Protein AF-A0A7N2M0D7-F1 (afdb_monomer_lite)

Organism: Quercus lobata (NCBI:txid97700)

Structure (mmCIF, N/CA/C/O backbone):
data_AF-A0A7N2M0D7-F1
#
_entry.id   AF-A0A7N2M0D7-F1
#
loop_
_atom_site.group_PDB
_atom_site.id
_atom_site.type_symbol
_atom_site.label_atom_id
_atom_site.label_alt_id
_atom_site.label_comp_id
_atom_site.label_asym_id
_atom_site.label_entity_id
_atom_site.label_seq_id
_atom_site.pdbx_PDB_ins_code
_atom_site.Cartn_x
_atom_site.Cartn_y
_atom_site.Cartn_z
_atom_site.occupancy
_atom_site.B_iso_or_equiv
_atom_site.auth_seq_id
_atom_site.auth_comp_id
_atom_site.auth_asym_id
_atom_site.auth_atom_id
_atom_site.pdbx_PDB_model_num
ATOM 1 N N . MET A 1 1 ? -0.359 38.140 23.428 1.00 55.91 1 MET A N 1
ATOM 2 C CA . MET A 1 1 ? 0.441 38.283 22.187 1.00 55.91 1 MET A CA 1
ATOM 3 C C . MET A 1 1 ? 1.962 38.247 22.389 1.00 55.91 1 MET A C 1
ATOM 5 O O . MET A 1 1 ? 2.666 38.024 21.419 1.00 55.91 1 MET A O 1
ATOM 9 N N . LYS A 1 2 ? 2.506 38.448 23.603 1.00 55.97 2 LYS A N 1
ATOM 10 C CA . LYS A 1 2 ? 3.965 38.386 23.838 1.00 55.97 2 LYS A CA 1
ATOM 11 C C . LYS A 1 2 ? 4.493 36.948 24.002 1.00 55.97 2 LYS A C 1
ATOM 13 O O . LYS A 1 2 ? 5.559 36.664 23.485 1.00 55.97 2 LYS A O 1
ATOM 18 N N . ILE A 1 3 ? 3.722 36.047 24.630 1.00 66.19 3 ILE A N 1
ATOM 19 C CA . ILE A 1 3 ? 4.045 34.607 24.752 1.00 66.19 3 ILE A CA 1
ATOM 20 C C . ILE A 1 3 ? 4.041 33.904 23.385 1.00 66.19 3 ILE A C 1
ATOM 22 O O . ILE A 1 3 ? 4.986 33.194 23.075 1.00 66.19 3 ILE A O 1
ATOM 26 N N . GLU A 1 4 ? 3.042 34.175 22.540 1.00 67.75 4 GLU A N 1
ATOM 27 C CA . GLU A 1 4 ? 2.927 33.572 21.201 1.00 67.75 4 GLU A CA 1
ATOM 28 C C . GLU A 1 4 ? 4.181 33.834 20.353 1.00 67.75 4 GLU A C 1
ATOM 30 O O . GLU A 1 4 ? 4.792 32.911 19.828 1.00 67.75 4 GLU A O 1
ATOM 35 N N . ILE A 1 5 ? 4.635 35.092 20.296 1.00 75.31 5 ILE A N 1
ATOM 36 C CA . ILE A 1 5 ? 5.829 35.492 19.532 1.00 75.31 5 ILE A CA 1
ATOM 37 C C . ILE A 1 5 ? 7.099 34.830 20.092 1.00 75.31 5 ILE A C 1
ATOM 39 O O . ILE A 1 5 ? 7.983 34.451 19.327 1.00 75.31 5 ILE A O 1
ATOM 43 N N . GLN A 1 6 ? 7.182 34.650 21.414 1.00 71.75 6 GLN A N 1
ATOM 44 C CA . GLN A 1 6 ? 8.301 33.958 22.062 1.00 71.75 6 GLN A CA 1
ATOM 45 C C . GLN A 1 6 ? 8.300 32.460 21.726 1.00 71.75 6 GLN A C 1
ATOM 47 O O . GLN A 1 6 ? 9.352 31.912 21.410 1.00 71.75 6 GLN A O 1
ATOM 52 N N . CYS A 1 7 ? 7.127 31.818 21.707 1.00 66.62 7 CYS A N 1
ATOM 53 C CA . CYS A 1 7 ? 6.972 30.426 21.286 1.00 66.62 7 CYS A CA 1
ATOM 54 C C . CYS A 1 7 ? 7.350 30.230 19.816 1.00 66.62 7 CYS A C 1
ATOM 56 O O . CYS A 1 7 ? 8.096 29.305 19.510 1.00 66.62 7 CYS A O 1
ATOM 58 N N . PHE A 1 8 ? 6.910 31.119 18.920 1.00 76.56 8 PHE A N 1
ATOM 59 C CA . PHE A 1 8 ? 7.292 31.071 17.506 1.00 76.56 8 PHE A CA 1
ATOM 60 C C . PHE A 1 8 ? 8.807 31.218 17.319 1.00 76.56 8 PHE A C 1
ATOM 62 O O . PHE A 1 8 ? 9.408 30.439 16.582 1.00 76.56 8 PHE A O 1
ATOM 69 N N . TYR A 1 9 ? 9.446 32.154 18.028 1.00 79.75 9 TYR A N 1
ATOM 70 C CA . TYR A 1 9 ? 10.895 32.352 17.947 1.00 79.75 9 TYR A CA 1
ATOM 71 C C . TYR A 1 9 ? 11.668 31.124 18.448 1.00 79.75 9 TYR A C 1
ATOM 73 O O . TYR A 1 9 ? 12.585 30.648 17.778 1.00 79.75 9 TYR A O 1
ATOM 81 N N . PHE A 1 10 ? 11.238 30.545 19.572 1.00 78.38 10 PHE A N 1
ATOM 82 C CA . PHE A 1 10 ? 11.836 29.333 20.129 1.00 78.38 10 PHE A CA 1
ATOM 83 C C . PHE A 1 10 ? 11.666 28.120 19.202 1.00 78.38 10 PHE A C 1
ATOM 85 O O . PHE A 1 10 ? 12.611 27.355 19.010 1.00 78.38 10 PHE A O 1
ATOM 92 N N . LEU A 1 11 ? 10.494 27.983 18.565 1.00 78.06 11 LEU A N 1
ATOM 93 C CA . LEU A 1 11 ? 10.230 26.923 17.593 1.00 78.06 11 LEU A CA 1
ATOM 94 C C . LEU A 1 11 ? 11.162 27.057 16.383 1.00 78.06 11 LEU A C 1
ATOM 96 O O . LEU A 1 11 ? 11.794 26.085 15.993 1.00 78.06 11 LEU A O 1
ATOM 100 N N . THR A 1 12 ? 11.321 28.263 15.828 1.00 79.62 12 THR A N 1
ATOM 101 C CA . THR A 1 12 ? 12.223 28.484 14.681 1.00 79.62 12 THR A CA 1
ATOM 102 C C . THR A 1 12 ? 13.693 28.196 15.009 1.00 79.62 12 THR A C 1
ATOM 104 O O . THR A 1 12 ? 14.392 27.594 14.193 1.00 79.62 12 THR A O 1
ATOM 107 N N . LEU A 1 13 ? 14.153 28.543 16.218 1.00 79.56 13 LEU A N 1
ATOM 108 C CA . LEU A 1 13 ? 15.523 28.291 16.686 1.00 79.56 13 LEU A CA 1
ATOM 109 C C . LEU A 1 13 ? 15.843 26.799 16.840 1.00 79.56 13 LEU A C 1
ATOM 111 O O . LEU A 1 13 ? 16.963 26.385 16.547 1.00 79.56 13 LEU A O 1
ATOM 115 N N . LEU A 1 14 ? 14.858 25.989 17.238 1.00 76.38 14 LEU A N 1
ATOM 116 C CA . LEU A 1 14 ? 14.993 24.532 17.343 1.00 76.38 14 LEU A CA 1
ATOM 117 C C . LEU A 1 14 ? 15.110 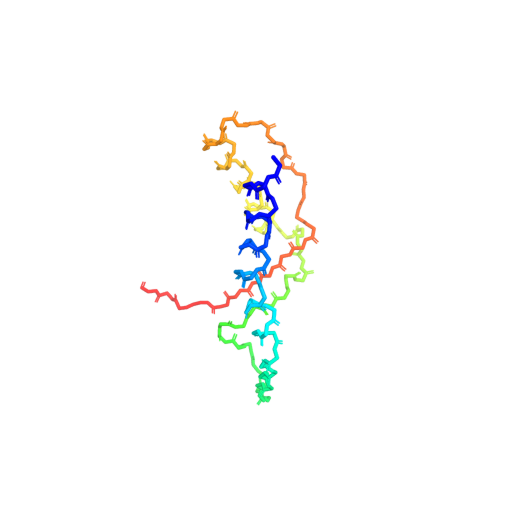23.836 15.978 1.00 76.38 14 LEU A C 1
ATOM 119 O O . LEU A 1 14 ? 15.741 22.787 15.881 1.00 76.38 14 LEU A O 1
ATOM 123 N N . ILE A 1 15 ? 14.525 24.411 14.923 1.00 74.25 15 ILE A N 1
ATOM 124 C CA . ILE A 1 15 ? 14.456 23.776 13.597 1.00 74.25 15 ILE A CA 1
ATOM 125 C C . ILE A 1 15 ? 15.678 24.145 12.724 1.00 74.25 15 ILE A C 1
ATOM 127 O O . ILE A 1 15 ? 16.083 23.360 11.868 1.00 74.25 15 ILE A O 1
ATOM 131 N N . LEU A 1 16 ? 16.325 25.295 12.964 1.00 68.94 16 LEU A N 1
ATOM 132 C CA . LEU A 1 16 ? 17.532 25.748 12.244 1.00 68.94 16 LEU A CA 1
ATOM 133 C C . LEU A 1 16 ? 18.688 24.720 12.156 1.00 68.94 16 LEU A C 1
ATOM 135 O O . LEU A 1 16 ? 19.217 24.544 11.056 1.00 68.94 16 LEU A O 1
ATOM 139 N N . PRO A 1 17 ? 19.091 24.009 13.229 1.00 67.44 17 PRO A N 1
ATOM 140 C CA . PRO A 1 17 ? 20.183 23.032 13.147 1.00 67.44 17 PRO A CA 1
ATOM 141 C C . PRO A 1 17 ? 19.833 21.776 12.330 1.00 67.44 17 PRO A C 1
ATOM 143 O O . PRO A 1 17 ? 20.739 21.102 11.845 1.00 67.44 17 PRO A O 1
ATOM 146 N N . ILE A 1 18 ? 18.544 21.477 12.120 1.00 65.38 18 ILE A N 1
ATOM 147 C CA . ILE A 1 18 ? 18.085 20.305 11.352 1.00 65.38 18 ILE A CA 1
ATOM 148 C C . ILE A 1 18 ? 18.383 20.484 9.852 1.00 65.38 18 ILE A C 1
ATOM 150 O O . ILE A 1 18 ? 18.712 19.523 9.159 1.00 65.38 18 ILE A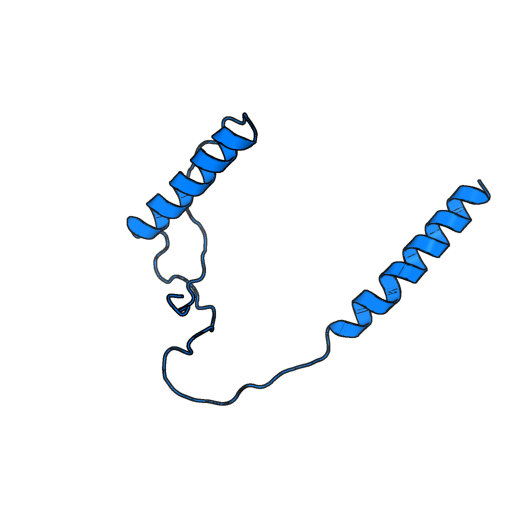 O 1
ATOM 154 N N . TYR A 1 19 ? 18.359 21.723 9.349 1.00 61.34 19 TYR A N 1
ATOM 155 C CA . TYR A 1 19 ? 18.657 22.022 7.944 1.00 61.34 19 TYR A CA 1
ATOM 156 C C . TYR A 1 19 ? 20.149 21.897 7.584 1.00 61.34 19 TYR A C 1
ATOM 158 O O . TYR A 1 19 ? 20.476 21.660 6.420 1.00 61.34 19 TYR A O 1
ATOM 166 N N . ALA A 1 20 ? 21.059 21.995 8.560 1.00 59.19 20 ALA A N 1
ATOM 167 C CA . ALA A 1 20 ? 22.505 21.929 8.325 1.00 59.19 20 ALA A CA 1
ATOM 168 C C . ALA A 1 20 ? 23.035 20.502 8.062 1.00 59.19 20 ALA A C 1
ATOM 170 O O . ALA A 1 20 ? 24.167 20.342 7.611 1.00 59.19 20 ALA A O 1
ATOM 171 N N . ALA A 1 21 ? 22.230 19.461 8.306 1.00 58.09 21 ALA A N 1
ATOM 172 C CA . ALA A 1 21 ? 22.657 18.063 8.207 1.00 58.09 21 ALA A CA 1
ATOM 173 C C . ALA A 1 21 ? 22.510 17.432 6.804 1.00 58.09 21 ALA A C 1
ATOM 175 O O . ALA A 1 21 ? 22.837 16.262 6.625 1.00 58.09 21 ALA A O 1
ATOM 176 N N . THR A 1 22 ? 22.044 18.169 5.788 1.00 54.91 22 THR A N 1
ATOM 177 C CA . THR A 1 22 ? 21.763 17.586 4.456 1.00 54.91 22 THR A CA 1
ATOM 178 C C . THR A 1 22 ? 22.953 17.571 3.485 1.00 54.91 22 THR A C 1
ATOM 180 O O . THR A 1 22 ? 22.812 17.111 2.355 1.00 54.91 22 THR A O 1
ATOM 183 N N . ALA A 1 23 ? 24.149 17.992 3.909 1.00 57.50 23 ALA A N 1
ATOM 184 C CA . ALA A 1 23 ? 25.348 18.003 3.067 1.00 57.50 23 ALA A CA 1
ATOM 185 C C . ALA A 1 23 ? 26.470 17.091 3.599 1.00 57.50 23 ALA A C 1
ATOM 187 O O . ALA A 1 23 ? 27.583 17.537 3.855 1.00 57.50 23 ALA A O 1
ATOM 188 N N . VAL A 1 24 ? 26.204 15.786 3.705 1.00 56.59 24 VAL A N 1
ATOM 189 C CA . VAL A 1 24 ? 27.253 14.762 3.559 1.00 56.59 24 VAL A CA 1
ATOM 190 C C . VAL A 1 24 ? 26.899 13.923 2.340 1.00 56.59 24 VAL A C 1
ATOM 192 O O . VAL A 1 24 ? 26.146 12.956 2.397 1.00 56.59 24 VAL A O 1
ATOM 195 N N . GLY A 1 25 ? 27.437 14.346 1.198 1.00 59.88 25 GLY A N 1
ATOM 196 C CA . GLY A 1 25 ? 27.500 13.522 0.003 1.00 59.88 25 GLY A CA 1
ATOM 197 C C . GLY A 1 25 ? 28.479 12.376 0.234 1.00 59.88 25 GLY A C 1
ATOM 198 O O . GLY A 1 25 ? 29.690 12.568 0.159 1.00 59.88 25 GLY A O 1
ATOM 199 N N . GLY A 1 26 ? 27.957 11.181 0.497 1.00 51.94 26 GLY A N 1
ATOM 200 C CA . GLY A 1 26 ? 28.728 9.945 0.438 1.00 51.94 26 GLY A CA 1
ATOM 201 C C . GLY A 1 26 ? 28.715 9.387 -0.983 1.00 51.94 26 GLY A C 1
ATOM 202 O O . GLY A 1 26 ? 27.728 8.793 -1.402 1.00 51.94 26 GLY A O 1
ATOM 203 N N . LYS A 1 27 ? 29.807 9.558 -1.736 1.00 57.75 27 LYS A N 1
ATOM 204 C CA . LYS A 1 27 ? 30.078 8.729 -2.920 1.00 57.75 27 LYS A CA 1
ATOM 205 C C . LYS A 1 27 ? 30.562 7.364 -2.429 1.00 57.75 27 LYS A C 1
ATOM 207 O O . LYS A 1 27 ? 31.706 7.263 -1.995 1.00 57.75 27 LYS A O 1
ATOM 212 N N . SER A 1 28 ? 29.731 6.327 -2.497 1.00 53.03 28 SER A N 1
ATOM 213 C CA . SER A 1 28 ? 30.193 4.942 -2.356 1.00 53.03 28 SER A CA 1
ATOM 214 C C . SER A 1 28 ? 30.474 4.353 -3.740 1.00 53.03 28 SER A C 1
ATOM 216 O O . SER A 1 28 ? 29.671 4.446 -4.667 1.00 53.03 28 SER A O 1
ATOM 218 N N . GLY A 1 29 ? 31.705 3.861 -3.887 1.00 53.66 29 GLY A N 1
ATOM 219 C CA . GLY A 1 29 ? 32.306 3.406 -5.134 1.00 53.66 29 GLY A CA 1
ATOM 220 C C . GLY A 1 29 ? 31.796 2.055 -5.631 1.00 53.66 29 GLY A C 1
ATOM 221 O O . GLY A 1 29 ? 31.075 1.332 -4.949 1.00 53.66 29 GLY A O 1
ATOM 222 N N . GLY A 1 30 ? 32.183 1.765 -6.873 1.00 59.22 30 GLY A N 1
ATOM 223 C CA . GLY A 1 30 ? 31.668 0.686 -7.701 1.00 59.22 30 GLY A CA 1
ATOM 224 C C . GLY A 1 30 ? 32.019 -0.724 -7.235 1.00 59.22 30 GLY A C 1
ATOM 225 O O . GLY A 1 30 ? 33.157 -1.034 -6.896 1.00 59.22 30 GLY A O 1
ATOM 226 N N . GLY A 1 31 ? 31.020 -1.592 -7.336 1.00 48.97 31 GLY A N 1
ATOM 227 C CA . GLY A 1 31 ? 31.133 -3.043 -7.312 1.00 48.97 31 GLY A CA 1
ATOM 228 C C . GLY A 1 31 ? 29.867 -3.590 -7.959 1.00 48.97 31 GLY A C 1
ATOM 229 O O . GLY A 1 31 ? 28.783 -3.405 -7.420 1.00 48.97 31 GLY A O 1
ATOM 230 N N . GLY A 1 32 ? 29.980 -4.168 -9.156 1.00 55.50 32 GLY A N 1
ATOM 231 C CA . GLY A 1 32 ? 28.854 -4.638 -9.973 1.00 55.50 32 GLY A CA 1
ATOM 232 C C . GLY A 1 32 ? 28.188 -5.910 -9.439 1.00 55.50 32 GLY A C 1
ATOM 233 O O . GLY A 1 32 ? 28.138 -6.912 -10.144 1.00 55.50 32 GLY A O 1
ATOM 234 N N . GLY A 1 33 ? 27.701 -5.877 -8.200 1.00 63.62 33 GLY A N 1
ATOM 235 C CA . GLY A 1 33 ? 26.875 -6.906 -7.571 1.00 63.62 33 GLY A CA 1
ATOM 236 C C . GLY A 1 33 ? 25.753 -6.256 -6.758 1.00 63.62 33 GLY A C 1
ATOM 237 O O . GLY A 1 33 ? 25.862 -5.091 -6.381 1.00 63.62 33 GLY A O 1
ATOM 238 N N . VAL A 1 34 ? 24.657 -6.982 -6.513 1.00 58.53 34 VAL A N 1
ATOM 239 C CA . VAL A 1 34 ? 23.557 -6.502 -5.658 1.00 58.53 34 VAL A CA 1
ATOM 240 C C . VAL A 1 34 ? 24.131 -6.220 -4.268 1.00 58.53 34 VAL A C 1
ATOM 242 O O . VAL A 1 34 ? 24.520 -7.142 -3.554 1.00 58.53 34 VAL A O 1
ATOM 245 N N . LEU A 1 35 ? 24.252 -4.940 -3.913 1.00 62.31 35 LEU A N 1
ATOM 246 C CA . LEU A 1 35 ? 24.798 -4.509 -2.631 1.00 62.31 35 LEU A CA 1
ATOM 247 C C . LEU A 1 35 ? 23.871 -4.999 -1.510 1.00 62.31 35 LEU A C 1
ATOM 249 O O . LEU A 1 35 ? 22.704 -4.609 -1.459 1.00 62.31 35 LEU A O 1
ATOM 253 N N . VAL A 1 36 ? 24.379 -5.837 -0.602 1.00 64.88 36 VAL A N 1
ATOM 254 C CA . VAL A 1 36 ? 23.669 -6.170 0.645 1.00 64.88 36 VAL A CA 1
ATOM 255 C C . VAL A 1 36 ? 23.413 -4.864 1.404 1.00 64.88 36 VAL A C 1
ATOM 257 O O . VAL A 1 36 ? 24.318 -4.042 1.543 1.00 64.88 36 VAL A O 1
ATOM 260 N N . GLY A 1 37 ? 22.172 -4.639 1.839 1.00 71.88 37 GLY A N 1
ATOM 261 C CA . GLY A 1 37 ? 21.754 -3.387 2.477 1.00 71.88 37 GLY A CA 1
ATOM 262 C C . GLY A 1 37 ? 21.445 -2.220 1.525 1.00 71.88 37 GLY A C 1
ATOM 263 O O . GLY A 1 37 ? 20.995 -1.174 1.986 1.00 71.88 37 GLY A O 1
ATOM 264 N N . GLY A 1 38 ? 21.614 -2.360 0.208 1.00 87.25 38 GLY A N 1
ATOM 265 C CA . GLY A 1 38 ? 21.153 -1.353 -0.752 1.00 87.25 38 GLY A CA 1
ATOM 266 C C . GLY A 1 38 ? 19.658 -1.492 -1.040 1.00 87.25 38 GLY A C 1
ATOM 267 O O . GLY A 1 38 ? 19.216 -2.564 -1.447 1.00 87.25 38 GLY A O 1
ATOM 268 N N . TRP A 1 39 ? 18.885 -0.416 -0.874 1.00 92.12 39 TRP A N 1
ATOM 269 C CA . TRP A 1 39 ? 17.518 -0.353 -1.403 1.00 92.12 39 TRP A CA 1
ATOM 270 C C . TRP A 1 39 ? 17.565 -0.257 -2.924 1.00 92.12 39 TRP A C 1
ATOM 272 O O . TRP A 1 39 ? 18.324 0.549 -3.467 1.00 92.12 39 TRP A O 1
ATOM 282 N N . GLN A 1 40 ? 16.796 -1.097 -3.605 1.00 92.62 40 GLN A N 1
ATOM 283 C CA . GLN A 1 40 ? 16.671 -1.108 -5.058 1.00 92.62 40 GLN A CA 1
ATOM 284 C C . GLN A 1 40 ? 15.192 -1.105 -5.453 1.00 92.62 40 GLN A C 1
ATOM 286 O O . GLN A 1 40 ? 14.399 -1.799 -4.813 1.00 92.62 40 GLN A O 1
ATOM 291 N N . PRO A 1 41 ? 14.808 -0.417 -6.539 1.00 95.62 41 PRO A N 1
ATOM 292 C CA . PRO A 1 41 ? 13.410 -0.329 -6.928 1.00 95.62 41 PRO A CA 1
ATOM 293 C C . PRO A 1 41 ? 12.865 -1.698 -7.343 1.00 95.62 41 PRO A C 1
ATOM 295 O O . PRO A 1 41 ? 13.509 -2.451 -8.081 1.00 95.62 41 PRO A O 1
ATOM 298 N N . ILE A 1 42 ? 11.639 -2.001 -6.913 1.00 96.44 42 ILE A N 1
ATOM 299 C CA . ILE A 1 42 ? 10.888 -3.164 -7.389 1.00 96.44 42 ILE A CA 1
ATOM 300 C C . ILE A 1 42 ? 10.503 -2.906 -8.845 1.00 96.44 42 ILE A C 1
ATOM 302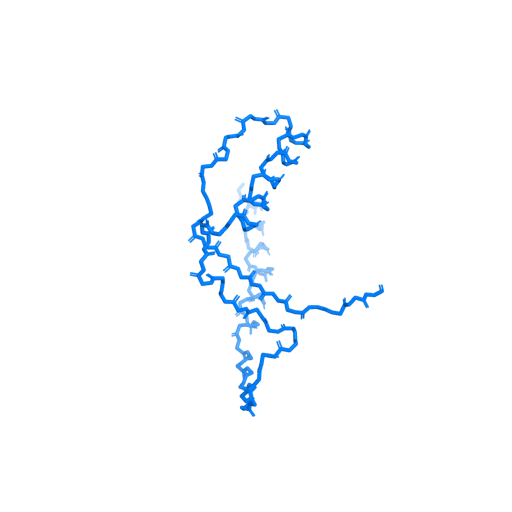 O O . ILE A 1 42 ? 9.793 -1.952 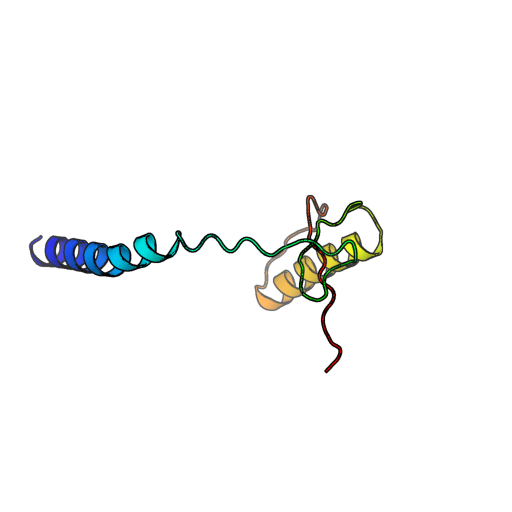-9.158 1.00 96.44 42 ILE A O 1
ATOM 306 N N . LYS A 1 43 ? 10.980 -3.767 -9.748 1.00 95.31 43 LYS A N 1
ATOM 307 C CA . LYS A 1 43 ? 10.773 -3.601 -11.195 1.00 95.31 43 LYS A CA 1
ATOM 308 C C . LYS A 1 43 ? 9.327 -3.834 -11.618 1.00 95.31 43 LYS A C 1
ATOM 310 O O . LYS A 1 43 ? 8.835 -3.128 -12.490 1.00 95.31 43 LYS A O 1
ATOM 315 N N . ASN A 1 44 ? 8.679 -4.838 -11.032 1.00 96.25 44 ASN A N 1
ATOM 316 C CA . ASN A 1 44 ? 7.293 -5.168 -11.318 1.00 96.25 44 ASN A CA 1
ATOM 317 C C . ASN A 1 44 ? 6.486 -5.192 -10.020 1.00 96.25 44 ASN A C 1
ATOM 319 O O . ASN A 1 44 ? 6.567 -6.145 -9.254 1.00 96.25 44 ASN A O 1
ATOM 323 N N . VAL A 1 45 ? 5.728 -4.127 -9.782 1.00 97.00 45 VAL A N 1
ATOM 324 C CA . VAL A 1 45 ? 4.896 -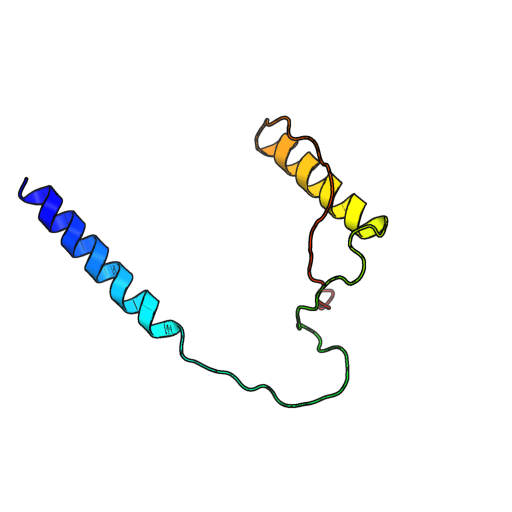3.983 -8.581 1.00 97.00 45 VAL A CA 1
ATOM 325 C C . VAL A 1 45 ? 3.564 -4.724 -8.674 1.00 97.00 45 VAL A C 1
ATOM 327 O O . VAL A 1 45 ? 2.901 -4.884 -7.659 1.00 97.00 45 VAL A O 1
ATOM 330 N N . THR A 1 46 ? 3.180 -5.190 -9.866 1.00 96.81 46 THR A N 1
ATOM 331 C CA . THR A 1 46 ? 1.973 -6.008 -10.068 1.00 96.81 46 THR A CA 1
ATOM 332 C C . THR A 1 46 ? 2.254 -7.503 -9.959 1.00 96.81 46 THR A C 1
ATOM 334 O O . THR A 1 46 ? 1.379 -8.327 -10.216 1.00 96.81 46 THR A O 1
ATOM 337 N N . GLU A 1 47 ? 3.485 -7.872 -9.604 1.00 97.38 47 GLU A N 1
ATOM 338 C CA . GLU A 1 47 ? 3.828 -9.251 -9.292 1.00 97.38 47 GLU A CA 1
ATOM 339 C C . GLU A 1 47 ? 2.999 -9.715 -8.068 1.00 97.38 47 GLU A C 1
ATOM 341 O O . GLU A 1 47 ? 2.793 -8.914 -7.144 1.00 97.38 47 GLU A O 1
ATOM 346 N N . PRO A 1 48 ? 2.454 -10.952 -8.072 1.00 97.69 48 PRO A N 1
ATOM 347 C CA . PRO A 1 48 ? 1.511 -11.397 -7.046 1.00 97.69 48 PRO A CA 1
ATOM 348 C C . PRO A 1 48 ? 2.020 -11.213 -5.618 1.00 97.69 48 PRO A C 1
ATOM 350 O O . PRO A 1 48 ? 1.298 -10.667 -4.790 1.00 97.69 48 PRO A O 1
ATOM 353 N N . HIS A 1 49 ? 3.281 -11.553 -5.347 1.00 96.88 49 HIS A N 1
ATOM 354 C CA . HIS A 1 49 ? 3.831 -11.455 -3.999 1.00 96.88 49 HIS A CA 1
ATOM 355 C C . HIS A 1 49 ? 3.936 -9.999 -3.514 1.00 96.88 49 HIS A C 1
ATOM 357 O O . HIS A 1 49 ? 3.629 -9.693 -2.364 1.00 96.88 49 HIS A O 1
ATOM 363 N N . VAL A 1 50 ? 4.307 -9.064 -4.394 1.00 97.38 50 VAL A N 1
ATOM 364 C CA . VAL A 1 50 ? 4.332 -7.626 -4.059 1.00 97.38 50 VAL A CA 1
ATOM 365 C C . VAL A 1 50 ? 2.925 -7.092 -3.777 1.00 97.38 50 VAL A C 1
ATOM 367 O O . VAL A 1 50 ? 2.737 -6.273 -2.876 1.00 97.38 50 VAL A O 1
ATOM 370 N N . THR A 1 51 ? 1.935 -7.567 -4.533 1.00 97.62 51 THR A N 1
ATOM 371 C CA . THR A 1 51 ? 0.529 -7.181 -4.358 1.00 97.62 51 THR A CA 1
ATOM 372 C C . THR A 1 51 ? -0.021 -7.697 -3.027 1.00 97.62 51 THR A C 1
ATOM 374 O O . THR A 1 51 ? -0.639 -6.927 -2.296 1.00 97.62 51 THR A O 1
ATOM 377 N N . GLU A 1 52 ? 0.275 -8.951 -2.674 1.00 98.19 52 GLU A N 1
ATOM 378 C CA . GLU A 1 52 ? -0.089 -9.567 -1.389 1.00 98.19 52 GLU A CA 1
ATOM 379 C C . GLU A 1 52 ? 0.484 -8.796 -0.192 1.00 98.19 52 GLU A C 1
ATOM 381 O O . GLU A 1 52 ? -0.216 -8.582 0.794 1.00 98.19 52 GLU A O 1
ATOM 386 N N . ILE A 1 53 ? 1.732 -8.316 -0.280 1.00 98.12 53 ILE A N 1
ATOM 387 C CA . ILE A 1 53 ? 2.338 -7.479 0.771 1.00 98.12 53 ILE A CA 1
ATOM 388 C C . ILE A 1 53 ? 1.566 -6.162 0.942 1.00 98.12 53 ILE A C 1
ATOM 390 O O . ILE A 1 53 ? 1.355 -5.703 2.066 1.00 98.12 53 ILE A O 1
ATOM 394 N N . GLY A 1 54 ? 1.151 -5.541 -0.166 1.00 98.00 54 GLY A N 1
ATOM 395 C CA . GLY A 1 54 ? 0.363 -4.310 -0.141 1.00 98.00 54 GLY A CA 1
ATOM 396 C C . GLY A 1 54 ? -1.016 -4.505 0.489 1.00 98.00 54 GLY A C 1
ATOM 397 O O . GLY A 1 54 ? -1.429 -3.688 1.312 1.00 98.00 54 GLY A O 1
ATOM 398 N N . ASP A 1 55 ? -1.697 -5.593 0.133 1.00 98.50 55 ASP A N 1
ATOM 399 C CA . ASP A 1 55 ? -3.005 -5.953 0.682 1.00 98.50 55 ASP A CA 1
ATOM 400 C C . ASP A 1 55 ? -2.913 -6.246 2.186 1.00 98.50 55 ASP A C 1
ATOM 402 O O . ASP A 1 55 ? -3.601 -5.615 2.990 1.00 98.50 55 ASP A O 1
ATOM 406 N N . PHE A 1 56 ? -1.942 -7.076 2.585 1.00 98.38 56 PHE A N 1
ATOM 407 C CA . PHE A 1 56 ? -1.648 -7.375 3.987 1.00 98.38 56 PHE A CA 1
ATOM 408 C C . PHE A 1 56 ? -1.429 -6.106 4.821 1.00 98.38 56 PHE A C 1
ATOM 410 O O . PHE A 1 56 ? -1.979 -5.971 5.914 1.00 98.38 56 PHE A O 1
ATOM 417 N N . ALA A 1 57 ? -0.661 -5.141 4.306 1.00 98.25 57 ALA A N 1
ATOM 418 C CA . ALA A 1 57 ? -0.406 -3.890 5.016 1.00 98.25 57 ALA A CA 1
ATOM 419 C C . ALA A 1 57 ? -1.688 -3.067 5.244 1.00 98.25 57 ALA A C 1
ATOM 421 O O . ALA A 1 57 ? -1.861 -2.481 6.315 1.00 98.25 57 ALA A O 1
ATOM 422 N N . VAL A 1 58 ? -2.595 -3.024 4.261 1.00 98.44 58 VAL A N 1
ATOM 423 C CA . VAL A 1 58 ? -3.889 -2.336 4.399 1.00 98.44 58 VAL A CA 1
ATOM 424 C C . VAL A 1 58 ? -4.792 -3.068 5.393 1.00 98.44 58 VAL A C 1
ATOM 426 O O . VAL A 1 58 ? -5.435 -2.419 6.223 1.00 98.44 58 VAL A O 1
ATOM 429 N N . GLU A 1 59 ? -4.819 -4.400 5.355 1.00 98.56 59 GLU A N 1
ATOM 430 C CA . GLU A 1 59 ? -5.587 -5.211 6.301 1.00 98.56 59 GLU A CA 1
ATOM 431 C C . GLU A 1 59 ? -5.124 -5.024 7.749 1.00 98.56 59 GLU A C 1
ATOM 433 O O . GLU A 1 59 ? -5.953 -4.758 8.623 1.00 98.56 59 GLU A O 1
ATOM 438 N N . GLU A 1 60 ? -3.819 -5.127 8.020 1.00 98.62 60 GLU A N 1
ATOM 439 C CA . GLU A 1 60 ? -3.274 -4.930 9.369 1.00 98.62 60 GLU A CA 1
ATOM 440 C C . GLU A 1 60 ? -3.527 -3.508 9.868 1.00 98.62 60 GLU A C 1
ATOM 442 O O . GLU A 1 60 ? -4.004 -3.314 10.988 1.00 98.62 60 GLU A O 1
ATOM 447 N N . TYR A 1 61 ? -3.336 -2.504 9.009 1.00 98.50 61 TYR A N 1
ATOM 448 C CA . TYR A 1 61 ? -3.657 -1.127 9.366 1.00 98.50 61 TYR A CA 1
ATOM 449 C C . TYR A 1 61 ? -5.135 -0.954 9.732 1.00 98.50 61 TYR A C 1
ATOM 451 O O . TYR A 1 61 ? -5.456 -0.281 10.714 1.00 98.50 61 TYR A O 1
ATOM 459 N N . ASN A 1 62 ? -6.057 -1.562 8.979 1.00 98.56 62 ASN A N 1
ATOM 460 C CA . ASN A 1 62 ? -7.483 -1.520 9.299 1.00 98.56 62 ASN A CA 1
ATOM 461 C C . ASN A 1 62 ? -7.785 -2.174 10.657 1.00 98.56 62 ASN A C 1
ATOM 463 O O . ASN A 1 62 ? -8.575 -1.617 11.423 1.00 98.56 62 ASN A O 1
ATOM 467 N N . LYS A 1 63 ? -7.138 -3.305 10.984 1.00 98.25 63 LYS A N 1
ATOM 468 C CA . LYS A 1 63 ? -7.283 -3.986 12.285 1.00 98.25 63 LYS A CA 1
ATOM 469 C C . LYS A 1 63 ? -6.824 -3.094 13.440 1.00 98.25 63 LYS A C 1
ATOM 471 O O . LYS A 1 63 ? -7.557 -2.941 14.416 1.00 98.25 63 LYS A O 1
ATOM 476 N N . GLU A 1 64 ? -5.650 -2.476 13.319 1.00 98.44 64 GLU A N 1
ATOM 477 C CA . GLU A 1 64 ? -5.070 -1.632 14.371 1.00 98.44 64 GLU A CA 1
ATOM 478 C C . GLU A 1 64 ? -5.813 -0.300 14.544 1.00 98.44 64 GLU A C 1
ATOM 480 O O . GLU A 1 64 ? -6.098 0.130 15.663 1.00 98.44 64 GLU A O 1
ATOM 485 N N . SER A 1 65 ? -6.159 0.355 13.434 1.00 97.75 65 SER A N 1
ATOM 486 C CA . SER A 1 65 ? -6.753 1.699 13.440 1.00 97.75 65 SER A CA 1
ATOM 487 C C . SER A 1 65 ? -8.282 1.707 13.513 1.00 97.75 65 SER A C 1
ATOM 489 O O . SER A 1 65 ? -8.874 2.772 13.689 1.00 97.75 65 SER A O 1
ATOM 491 N N . LYS A 1 66 ? -8.930 0.540 13.387 1.00 96.69 66 LYS A N 1
ATOM 492 C CA . LYS A 1 66 ? -10.389 0.398 13.216 1.00 96.69 66 LYS A CA 1
ATOM 493 C C . LYS A 1 66 ? -10.919 1.159 11.991 1.00 96.69 66 LYS A C 1
ATOM 495 O O . LYS A 1 66 ? -12.041 1.669 12.006 1.00 96.69 66 LYS A O 1
ATOM 500 N N . SER A 1 67 ? -10.103 1.239 10.943 1.00 97.31 67 SER A N 1
ATOM 501 C CA . SER A 1 67 ? -10.456 1.841 9.652 1.00 97.31 67 SER A CA 1
ATOM 502 C C . SER A 1 67 ? -11.079 0.812 8.700 1.00 97.31 67 SER A C 1
ATOM 504 O O . SER A 1 67 ? -11.171 -0.374 9.013 1.00 97.31 67 SER A O 1
ATOM 506 N N . GLN A 1 68 ? -11.534 1.274 7.532 1.00 97.69 68 GLN A N 1
ATOM 507 C CA . GLN A 1 68 ? -12.109 0.436 6.469 1.00 97.69 68 GLN A CA 1
ATOM 508 C C . GLN A 1 68 ? -11.545 0.835 5.098 1.00 97.69 68 GLN A C 1
ATOM 510 O O . GLN A 1 68 ? -12.279 1.132 4.157 1.00 97.69 68 GLN A O 1
ATOM 515 N N . LEU A 1 69 ? -10.220 0.921 4.998 1.00 98.31 69 LEU A N 1
ATOM 516 C CA . LEU A 1 69 ? -9.541 1.190 3.734 1.00 98.31 69 LEU A CA 1
ATOM 517 C C . LEU A 1 69 ? -9.650 -0.021 2.802 1.00 98.31 69 LEU A C 1
ATOM 519 O O . LEU A 1 69 ? -9.590 -1.163 3.249 1.00 98.31 69 LEU A O 1
ATOM 523 N N . THR A 1 70 ? -9.789 0.233 1.503 1.00 98.31 70 THR A N 1
ATOM 524 C CA . THR A 1 70 ? -9.766 -0.802 0.461 1.00 98.31 70 THR A CA 1
ATOM 525 C C . THR A 1 70 ? -8.428 -0.748 -0.261 1.00 98.31 70 THR A C 1
ATOM 527 O O . THR A 1 70 ? -8.044 0.309 -0.767 1.00 98.31 70 THR A O 1
ATOM 530 N N . PHE A 1 71 ? -7.718 -1.873 -0.310 1.00 98.12 71 PHE A N 1
ATOM 531 C CA . PHE A 1 71 ? -6.516 -1.995 -1.122 1.00 98.12 71 PHE A CA 1
ATOM 532 C C . PHE A 1 71 ? -6.876 -1.916 -2.615 1.00 98.12 71 PHE A C 1
ATOM 534 O O . PHE A 1 71 ? -7.855 -2.513 -3.058 1.00 98.12 71 PHE A O 1
ATOM 541 N N . LEU A 1 72 ? -6.096 -1.153 -3.388 1.00 98.19 72 LEU A N 1
ATOM 542 C CA . LEU A 1 72 ? -6.296 -0.998 -4.834 1.00 98.19 72 LEU A CA 1
ATOM 543 C C . LEU A 1 72 ? -5.113 -1.550 -5.630 1.00 98.19 72 LEU A C 1
ATOM 545 O O . LEU A 1 72 ? -5.289 -2.405 -6.491 1.00 98.19 72 LEU A O 1
ATOM 549 N N . SER A 1 73 ? -3.911 -1.031 -5.376 1.00 97.81 73 SER A N 1
ATOM 550 C CA . SER A 1 73 ? -2.697 -1.430 -6.093 1.00 97.81 73 SER A CA 1
ATOM 551 C C . SER A 1 73 ? -1.445 -0.853 -5.440 1.00 97.81 73 SER A C 1
ATOM 553 O O . SER A 1 73 ? -1.492 0.240 -4.870 1.00 97.81 73 SER A O 1
ATOM 555 N N . VAL A 1 74 ? -0.303 -1.508 -5.645 1.00 98.00 74 VAL A N 1
ATOM 556 C CA . VAL A 1 74 ? 1.020 -0.934 -5.364 1.00 98.00 74 VAL A CA 1
ATOM 557 C C . VAL A 1 74 ? 1.491 -0.117 -6.571 1.00 98.00 74 VAL A C 1
ATOM 559 O O . VAL A 1 74 ? 1.535 -0.622 -7.689 1.00 98.00 74 VAL A O 1
ATOM 562 N N . VAL A 1 75 ? 1.863 1.148 -6.352 1.00 97.81 75 VAL A N 1
ATOM 563 C CA . VAL A 1 75 ? 2.347 2.050 -7.422 1.00 97.81 75 VAL A CA 1
ATOM 564 C C . VAL A 1 75 ? 3.875 2.023 -7.543 1.00 97.81 75 VAL A C 1
ATOM 566 O O . VAL A 1 75 ? 4.422 2.144 -8.637 1.00 97.81 75 VAL A O 1
ATOM 569 N N . LYS A 1 76 ? 4.578 1.868 -6.417 1.00 96.75 76 LYS A N 1
ATOM 570 C CA . LYS A 1 76 ? 6.040 1.788 -6.337 1.00 96.75 76 LYS A CA 1
ATOM 571 C C . LYS A 1 76 ? 6.443 1.049 -5.059 1.00 96.75 76 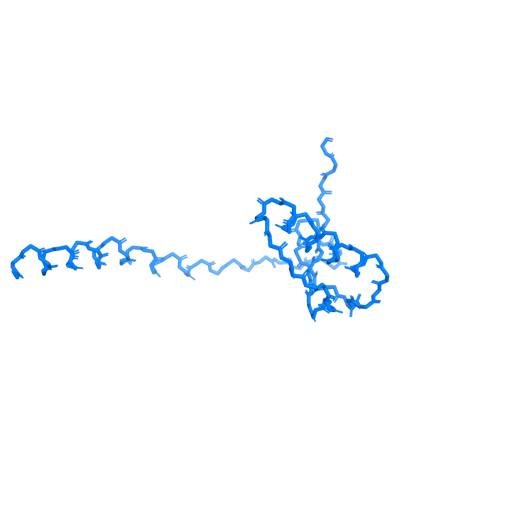LYS A C 1
ATOM 573 O O . LYS A 1 76 ? 5.736 1.133 -4.060 1.00 96.75 76 LYS A O 1
ATOM 578 N N . GLY A 1 77 ? 7.598 0.391 -5.078 1.00 96.00 77 GLY A N 1
ATOM 579 C CA . GLY A 1 77 ? 8.244 -0.144 -3.884 1.00 96.00 77 GLY A CA 1
ATOM 580 C C . GLY A 1 77 ? 9.746 -0.317 -4.087 1.00 96.00 77 GLY A C 1
ATOM 581 O O . GLY A 1 77 ? 10.248 -0.179 -5.204 1.00 96.00 77 GLY A O 1
ATOM 582 N N . GLU A 1 78 ? 10.453 -0.625 -3.006 1.00 96.00 78 GLU A N 1
ATOM 583 C CA . GLU A 1 78 ? 11.890 -0.900 -2.992 1.00 96.00 78 GLU A CA 1
ATOM 584 C C . GLU A 1 78 ? 12.124 -2.228 -2.250 1.00 96.00 78 GLU A C 1
ATOM 586 O O . GLU A 1 78 ? 11.384 -2.570 -1.330 1.00 96.00 78 GLU A O 1
ATOM 591 N N . THR A 1 79 ? 13.143 -2.984 -2.646 1.00 94.19 79 THR A N 1
ATOM 592 C CA . THR A 1 79 ? 13.592 -4.210 -1.978 1.00 94.19 79 THR A CA 1
ATOM 593 C C . THR A 1 79 ? 15.001 -4.016 -1.432 1.00 94.19 79 THR A C 1
ATOM 595 O O . THR A 1 79 ? 15.796 -3.265 -2.000 1.00 94.19 79 THR A O 1
ATOM 598 N N . GLN A 1 80 ? 15.314 -4.690 -0.332 1.00 91.81 80 GLN A N 1
ATOM 599 C CA . GLN A 1 80 ? 16.633 -4.677 0.284 1.00 91.81 80 GLN A CA 1
ATOM 600 C C . GLN A 1 80 ? 16.974 -6.085 0.760 1.00 91.81 80 GLN A C 1
ATOM 602 O O . GLN A 1 80 ? 16.185 -6.733 1.446 1.00 91.81 80 GLN A O 1
ATOM 607 N N . VAL A 1 81 ? 18.178 -6.544 0.425 1.00 88.44 81 VAL A N 1
ATOM 608 C CA . VAL A 1 81 ? 18.722 -7.785 0.984 1.00 88.44 81 VAL A CA 1
ATOM 609 C C . VAL A 1 81 ? 19.219 -7.492 2.398 1.00 88.44 81 VAL A C 1
ATOM 611 O O . VAL A 1 81 ? 20.143 -6.693 2.570 1.00 88.44 81 VAL A O 1
ATOM 614 N N . VAL A 1 82 ? 18.609 -8.139 3.390 1.00 85.88 82 VAL A N 1
ATOM 615 C CA . VAL A 1 82 ? 18.974 -8.046 4.812 1.00 85.88 82 VAL A CA 1
ATOM 616 C C . VAL A 1 82 ? 19.504 -9.388 5.317 1.00 85.88 82 VAL A C 1
ATOM 618 O O . VAL A 1 82 ? 19.223 -10.435 4.733 1.00 85.88 82 VAL A O 1
ATOM 621 N N . ALA A 1 83 ? 20.295 -9.365 6.389 1.00 84.69 83 ALA A N 1
ATOM 622 C CA . ALA A 1 83 ? 20.722 -10.594 7.046 1.00 84.69 83 ALA A CA 1
ATOM 623 C C . ALA A 1 83 ? 19.533 -11.249 7.766 1.00 84.69 83 ALA A C 1
ATOM 625 O O . ALA A 1 83 ? 18.722 -10.558 8.381 1.00 84.69 83 ALA A O 1
ATOM 626 N N . VAL A 1 84 ? 19.458 -12.579 7.716 1.00 74.12 84 VAL A N 1
ATOM 627 C CA . VAL A 1 84 ? 18.634 -13.351 8.652 1.00 74.12 84 VAL A CA 1
ATOM 628 C C . VAL A 1 84 ? 19.392 -13.395 9.977 1.00 74.12 84 VAL A C 1
ATOM 630 O O . VAL A 1 84 ? 20.536 -13.851 10.007 1.00 74.12 84 VAL A O 1
ATOM 633 N N . GLY A 1 85 ? 18.783 -12.832 11.022 1.00 55.34 85 GLY A N 1
ATOM 634 C CA . GLY A 1 85 ? 19.280 -12.875 12.400 1.00 55.34 85 GLY A CA 1
ATOM 635 C C . GLY A 1 85 ? 18.865 -14.139 13.132 1.00 55.34 85 GLY A C 1
ATOM 636 O O . GLY A 1 85 ? 17.845 -14.743 12.729 1.00 55.34 85 GLY A O 1
#

Foldseek 3Di:
DVVVVVVVVVVVVVCVVVVVPPPDDDDDDDDPDQDAFDKAKDPDCVPPVNLVVQQVVVVVCCVVVVDDDDRDGDPIDIDHHYDDD

Sequence (85 aa):
MKIEIQCFYFLTLLILPIYAATAVGGKSGGGGGVLVGGWQPIKNVTEPHVTEIGDFAVEEYNKESKSQLTFLSVVKGETQVVAVG

Radius of gyration: 21.36 Å; chains: 1; bounding box: 44×52×36 Å

Secondary structure (DSSP, 8-state):
-HHHHHHHHHHHHHHHHHHGGG-----PPP-SS--TT--EE-S-TTSHHHHHHHHHHHHHHHHHHT-----------EE------

pLDDT: mean 81.73, std 17.05, range [48.97, 98.62]

InterPro domains:
  IPR000010 Cystatin domain [PF16845] (42-83)
  IPR000010 Cystatin domain [cd00042] (43-83)
  IPR046350 Cystatin superfamily [SSF54403] (33-83)